Protein AF-A0AAE3B8Q0-F1 (afdb_monomer_lite)

pLDDT: mean 93.42, std 7.49, range [56.75, 98.19]

Foldseek 3Di:
DDDDPVNVVVVVVVVVVVVVVVVVVVVVVVVVVVVVVVCVVVVVVLVVCLVPDVVSVVVVLVVLVPDPDPVSSVD

Sequence (75 aa):
MAETELERAEKRYAQAKARLQALKNREATRQRKLDTRRKVILGGALMDLAARDSGAAAMLDRLIRNLPREQDRKA

Organism: NCBI:txid1342299

Secondary structure (DSSP, 8-state):
-PPPHHHHHHHHHHHHHHHHHHHHHHHHHHHHHHHHHHHHHHHHHHHHHHTT-HHHHHHHHHHHHT-SSTGGGG-

Radius of gyration: 24.42 Å; chains: 1; bounding box: 59×22×57 Å

Structure (mmCIF, N/CA/C/O backbone):
data_AF-A0AAE3B8Q0-F1
#
_entry.id   AF-A0AAE3B8Q0-F1
#
loop_
_atom_site.group_PDB
_atom_site.id
_atom_site.type_symbol
_atom_site.label_atom_id
_atom_site.label_alt_id
_atom_site.label_comp_id
_atom_site.label_asym_id
_atom_site.label_entity_id
_atom_site.label_seq_id
_atom_site.pdbx_PDB_ins_code
_atom_site.Cartn_x
_atom_site.Cartn_y
_atom_site.Cartn_z
_atom_site.occupancy
_atom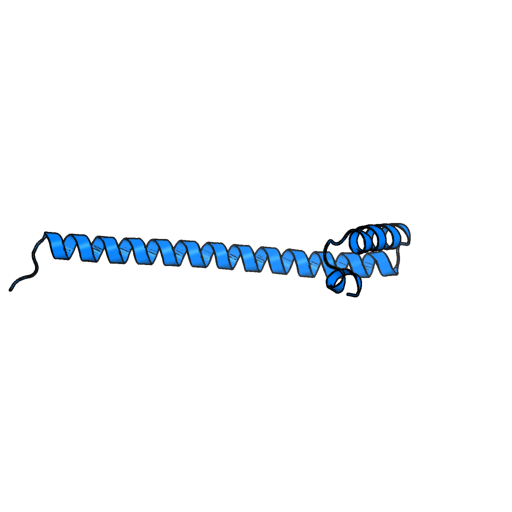_site.B_iso_or_equiv
_atom_site.auth_seq_id
_atom_site.auth_comp_id
_atom_site.auth_asym_id
_atom_site.auth_atom_id
_atom_site.pdbx_PDB_model_num
ATOM 1 N N . MET A 1 1 ? -37.608 -6.100 33.455 1.00 56.75 1 MET A N 1
ATOM 2 C CA . MET A 1 1 ? -36.703 -5.275 34.283 1.00 56.75 1 MET A CA 1
ATOM 3 C C . MET A 1 1 ? -36.258 -4.104 33.425 1.00 56.75 1 MET A C 1
ATOM 5 O O . MET A 1 1 ? -35.938 -4.336 32.266 1.00 56.75 1 MET A O 1
ATOM 9 N N . ALA A 1 2 ? -36.375 -2.868 33.914 1.00 69.88 2 ALA A N 1
ATOM 10 C CA . ALA A 1 2 ? -35.913 -1.698 33.169 1.00 69.88 2 ALA A CA 1
ATOM 11 C C . ALA A 1 2 ? -34.381 -1.716 33.123 1.00 69.88 2 ALA A C 1
ATOM 13 O O . ALA A 1 2 ? -33.762 -2.003 34.146 1.00 69.88 2 ALA A O 1
ATOM 14 N N . GLU A 1 3 ? -33.796 -1.448 31.953 1.00 70.12 3 GLU A N 1
ATOM 15 C CA . GLU A 1 3 ? -32.341 -1.325 31.822 1.00 70.12 3 GLU A CA 1
ATOM 16 C C . GLU A 1 3 ? -31.801 -0.345 32.851 1.00 70.12 3 GLU A C 1
ATOM 18 O O . GLU A 1 3 ? -32.319 0.769 32.999 1.00 70.12 3 GLU A O 1
ATOM 23 N N . THR A 1 4 ? -30.749 -0.763 33.540 1.00 88.06 4 THR A N 1
ATOM 24 C CA . THR A 1 4 ? -30.067 0.111 34.486 1.00 88.06 4 THR A CA 1
ATOM 25 C C . THR A 1 4 ? -29.325 1.214 33.729 1.00 88.06 4 THR A C 1
ATOM 27 O O . THR A 1 4 ? -28.915 1.054 32.576 1.00 88.06 4 THR A O 1
ATOM 30 N N . GLU A 1 5 ? -29.113 2.359 34.374 1.00 86.25 5 GLU A N 1
ATOM 31 C CA . GLU A 1 5 ? -28.304 3.442 33.797 1.00 86.25 5 GLU A CA 1
ATOM 32 C C . GLU A 1 5 ? -26.876 2.975 33.450 1.00 86.25 5 GLU A C 1
ATOM 34 O O . GLU A 1 5 ? -26.284 3.449 32.478 1.00 86.25 5 GLU A O 1
ATOM 39 N N . LEU A 1 6 ? -26.363 1.976 34.180 1.00 86.38 6 LEU A N 1
ATOM 40 C CA . LEU A 1 6 ? -25.094 1.310 33.893 1.00 86.38 6 LEU A CA 1
ATOM 41 C C . LEU A 1 6 ? -25.126 0.589 32.535 1.00 86.38 6 LEU A C 1
ATOM 43 O O . LEU A 1 6 ? -24.279 0.854 31.685 1.00 86.38 6 LEU A O 1
ATOM 47 N N . GLU A 1 7 ? -26.132 -0.253 32.285 1.00 90.31 7 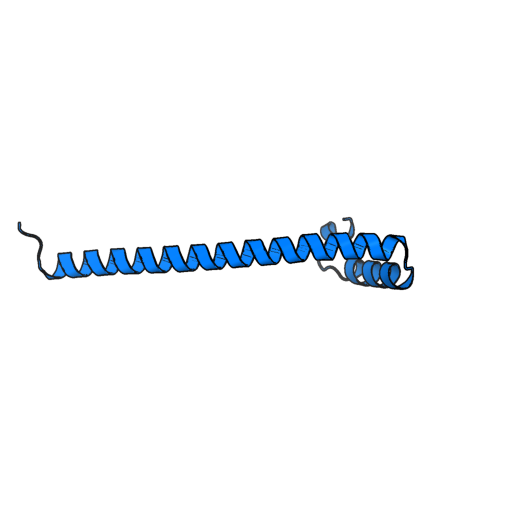GLU A N 1
ATOM 48 C CA . GLU A 1 7 ? -26.270 -0.989 31.017 1.00 90.31 7 GLU A CA 1
ATOM 49 C C . GLU A 1 7 ? -26.414 -0.040 29.818 1.00 90.31 7 GLU A C 1
ATOM 51 O O . GLU A 1 7 ? -25.857 -0.277 28.740 1.00 90.31 7 GLU A O 1
ATOM 56 N N . ARG A 1 8 ? -27.118 1.085 29.995 1.00 90.00 8 ARG A N 1
ATOM 57 C CA . ARG A 1 8 ? -27.225 2.128 28.963 1.00 90.00 8 ARG A CA 1
ATOM 58 C C . ARG A 1 8 ? -25.877 2.785 28.677 1.00 90.00 8 ARG A C 1
ATOM 60 O O . ARG A 1 8 ? -25.547 3.021 27.508 1.00 90.00 8 ARG A O 1
ATOM 67 N N . ALA A 1 9 ? -25.095 3.080 29.714 1.00 90.75 9 ALA A N 1
ATOM 68 C CA . ALA A 1 9 ? -23.760 3.652 29.575 1.00 90.75 9 ALA A CA 1
ATOM 69 C C . ALA A 1 9 ? -22.792 2.674 28.887 1.00 90.75 9 ALA A C 1
ATOM 71 O O . ALA A 1 9 ? -22.096 3.061 27.943 1.00 90.75 9 ALA A O 1
ATOM 72 N N . GLU A 1 10 ? -22.809 1.397 29.272 1.00 93.44 10 GLU A N 1
ATOM 73 C CA . GLU A 1 10 ? -21.994 0.344 28.659 1.00 93.44 10 GLU A CA 1
ATOM 74 C C . GLU A 1 10 ? -22.322 0.154 27.176 1.00 93.44 10 GLU A C 1
ATOM 76 O O . GLU A 1 10 ? -21.416 0.120 26.336 1.00 93.44 10 GLU A O 1
ATOM 81 N N . LYS A 1 11 ? -23.612 0.123 26.817 1.00 93.62 11 LYS A N 1
ATOM 82 C CA . LYS A 1 11 ? -24.044 0.040 25.413 1.00 93.62 11 LYS A CA 1
ATOM 83 C C . LYS A 1 11 ? -23.541 1.223 24.590 1.00 93.62 11 LYS A C 1
ATOM 85 O O . LYS A 1 11 ? -23.039 1.030 23.480 1.00 93.62 11 LYS A O 1
ATOM 90 N N . ARG A 1 12 ? -23.625 2.446 25.123 1.00 93.88 12 ARG A N 1
ATOM 91 C CA . ARG A 1 12 ? -23.109 3.650 24.447 1.00 93.88 12 ARG A CA 1
ATOM 92 C C . ARG A 1 12 ? -21.594 3.588 24.264 1.00 93.88 12 ARG A C 1
ATOM 94 O O . ARG A 1 12 ? -21.107 3.888 23.173 1.00 93.88 12 ARG A O 1
ATOM 101 N N . TYR A 1 13 ? -20.858 3.153 25.285 1.00 95.62 13 TYR A N 1
ATOM 102 C CA . TYR A 1 13 ? -19.409 2.979 25.200 1.00 95.62 13 TYR A CA 1
ATOM 103 C C . TYR A 1 13 ? -19.021 1.930 24.150 1.00 95.62 13 TYR A C 1
ATOM 105 O O . TYR A 1 13 ? -18.178 2.199 23.291 1.00 95.62 13 TYR A O 1
ATOM 113 N N . ALA A 1 14 ? -19.674 0.765 24.154 1.00 96.12 14 ALA A N 1
ATOM 114 C CA . ALA A 1 14 ? -19.429 -0.294 23.180 1.00 96.12 14 ALA A CA 1
ATOM 115 C C . ALA A 1 14 ? -19.683 0.186 21.740 1.00 96.12 14 ALA A C 1
ATOM 117 O O . ALA A 1 14 ? -18.859 -0.041 20.851 1.00 96.12 14 ALA A O 1
ATOM 118 N N . GLN A 1 15 ? -20.773 0.926 21.514 1.00 96.06 15 GLN A N 1
ATOM 119 C CA . GLN A 1 15 ? -21.072 1.524 20.211 1.00 96.06 15 GLN A CA 1
ATOM 120 C C . GLN A 1 15 ? -20.023 2.563 19.795 1.00 96.06 15 GLN A C 1
ATOM 122 O O . GLN A 1 15 ? -19.567 2.551 18.650 1.00 96.06 15 GLN A O 1
ATOM 127 N N . ALA A 1 16 ? -19.607 3.448 20.704 1.00 96.19 16 ALA A N 1
ATOM 128 C CA . ALA A 1 16 ? -18.575 4.444 20.426 1.00 96.19 16 ALA A CA 1
ATOM 129 C C . ALA A 1 16 ? -17.225 3.784 20.096 1.00 96.19 16 ALA A C 1
ATOM 131 O O . ALA A 1 16 ? -16.571 4.159 19.119 1.00 96.19 16 ALA A O 1
ATOM 132 N N . LYS A 1 17 ? -16.845 2.740 20.840 1.00 97.44 17 LYS A N 1
ATOM 133 C CA . LYS A 1 17 ? -15.636 1.945 20.590 1.00 97.44 17 LYS A CA 1
ATOM 134 C C . LYS A 1 17 ? -15.686 1.250 19.228 1.00 97.44 17 LYS A C 1
ATOM 136 O O . LYS A 1 17 ? -14.708 1.302 18.483 1.00 97.44 17 LYS A O 1
ATOM 141 N N . ALA A 1 18 ? -16.825 0.659 18.865 1.00 97.19 18 ALA A N 1
ATOM 142 C CA . ALA A 1 18 ? -17.016 0.037 17.556 1.00 97.19 18 ALA A CA 1
ATOM 143 C C . ALA A 1 18 ? -16.900 1.059 16.410 1.00 97.19 18 ALA A C 1
ATOM 145 O O . ALA A 1 18 ? -16.226 0.797 15.412 1.00 97.19 18 ALA A O 1
ATOM 146 N N . ARG A 1 19 ? -17.483 2.255 16.572 1.00 96.94 19 ARG A N 1
ATOM 147 C CA . ARG A 1 19 ? -17.351 3.359 15.604 1.00 96.94 19 ARG A CA 1
ATOM 148 C C . ARG A 1 19 ? -15.898 3.804 15.449 1.00 96.94 19 ARG A C 1
ATOM 150 O O . ARG A 1 19 ? -15.430 3.944 14.321 1.00 96.94 19 ARG A O 1
ATOM 157 N N . LEU A 1 20 ? -15.172 3.966 16.556 1.00 96.94 20 LEU A N 1
ATOM 158 C CA . LEU A 1 20 ? -13.752 4.317 16.530 1.00 96.94 20 LEU A CA 1
ATOM 159 C C . LEU A 1 20 ? -12.931 3.261 15.780 1.00 96.94 20 LEU A C 1
ATOM 161 O O . LEU A 1 20 ? -12.114 3.605 14.927 1.00 96.94 20 LEU A O 1
ATOM 165 N N . GLN A 1 21 ? -13.171 1.977 16.051 1.00 97.44 21 GLN A N 1
ATOM 166 C CA . GLN A 1 21 ? -12.474 0.896 15.357 1.00 97.44 21 GLN A CA 1
ATOM 167 C C . GLN A 1 21 ? -12.790 0.883 13.855 1.00 97.44 21 GLN A C 1
ATOM 169 O O . GLN A 1 21 ? -11.888 0.711 13.036 1.00 97.44 21 GLN A O 1
ATOM 174 N N . ALA A 1 22 ? -14.048 1.117 13.473 1.00 97.56 22 ALA A N 1
ATOM 175 C CA . ALA A 1 22 ? -14.441 1.209 12.071 1.00 97.56 22 ALA A CA 1
ATOM 176 C C . ALA A 1 22 ? -13.731 2.365 11.347 1.00 97.56 22 ALA A C 1
ATOM 178 O O . ALA A 1 22 ? -13.285 2.192 10.212 1.00 97.56 22 ALA A O 1
ATOM 179 N N . LEU A 1 23 ? -13.574 3.522 11.999 1.00 97.94 23 LEU A N 1
ATOM 180 C CA . LEU A 1 23 ? -12.828 4.657 11.445 1.00 97.94 23 LEU A CA 1
ATOM 181 C C . LEU A 1 23 ? -11.339 4.333 11.275 1.00 97.94 23 LEU A C 1
ATOM 183 O O . LEU A 1 23 ? -10.812 4.521 10.178 1.00 97.94 23 LEU A O 1
ATOM 187 N N . LYS A 1 24 ? -10.694 3.744 12.292 1.00 97.56 24 LYS A N 1
ATOM 188 C CA . LYS A 1 24 ? -9.294 3.288 12.200 1.00 97.56 24 LYS A CA 1
ATO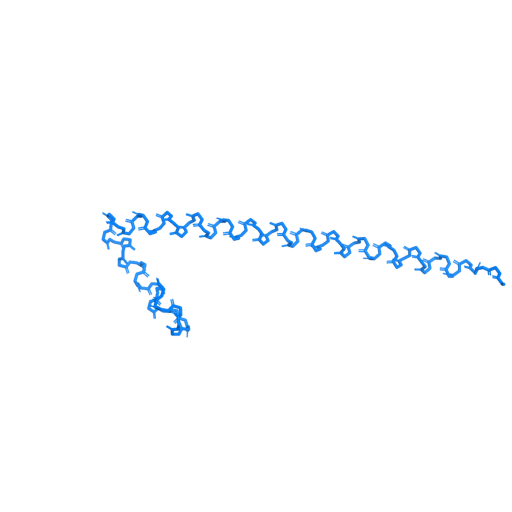M 189 C C . LYS A 1 24 ? -9.088 2.306 11.046 1.00 97.56 24 LYS A C 1
ATOM 191 O O . LYS A 1 24 ? -8.146 2.435 10.268 1.00 97.56 24 LYS A O 1
ATOM 196 N N . ASN A 1 25 ? -10.003 1.352 10.882 1.00 97.69 25 ASN A N 1
ATOM 197 C CA . ASN A 1 25 ? -9.934 0.369 9.801 1.00 97.69 25 ASN A CA 1
ATOM 198 C C . ASN A 1 25 ? -10.088 1.018 8.415 1.00 97.69 25 ASN A C 1
ATOM 200 O O . ASN A 1 25 ? -9.417 0.610 7.461 1.00 97.69 25 ASN A O 1
ATOM 204 N N . ARG A 1 26 ? -10.956 2.031 8.285 1.00 97.31 26 ARG A N 1
ATOM 205 C CA . ARG A 1 26 ? -11.128 2.792 7.036 1.00 97.31 26 ARG A CA 1
ATOM 206 C C . ARG A 1 26 ? -9.869 3.571 6.685 1.00 97.31 26 ARG A C 1
ATOM 208 O O . ARG A 1 26 ? -9.438 3.522 5.535 1.00 97.31 26 ARG A O 1
ATOM 215 N N . GLU A 1 27 ? -9.260 4.229 7.663 1.00 97.69 27 GLU A N 1
ATOM 216 C CA . GLU A 1 27 ? -8.012 4.966 7.477 1.00 97.69 27 GLU A CA 1
ATOM 217 C C . GLU A 1 27 ? -6.861 4.035 7.079 1.00 97.69 27 GLU A C 1
ATOM 219 O O . GLU A 1 27 ? -6.230 4.248 6.044 1.00 97.69 27 GLU A O 1
ATOM 224 N N . ALA A 1 28 ? -6.675 2.923 7.795 1.00 97.31 28 ALA A N 1
ATOM 225 C CA . ALA A 1 28 ? -5.680 1.910 7.445 1.00 97.31 28 ALA A CA 1
ATOM 226 C C . ALA A 1 28 ? -5.910 1.328 6.037 1.00 97.31 28 ALA A C 1
ATOM 228 O O . ALA A 1 28 ? -4.970 1.053 5.292 1.00 97.31 28 ALA A O 1
ATOM 229 N N . THR A 1 29 ? -7.168 1.148 5.633 1.00 97.81 29 THR A N 1
ATOM 230 C CA . THR A 1 29 ? -7.511 0.683 4.281 1.00 97.81 29 THR A CA 1
ATOM 231 C C . THR A 1 29 ? -7.200 1.738 3.224 1.00 97.81 29 THR A C 1
ATOM 233 O O . THR A 1 29 ? -6.650 1.403 2.175 1.00 97.81 29 THR A O 1
ATOM 236 N N . ARG A 1 30 ? -7.498 3.013 3.493 1.00 97.69 30 ARG A N 1
ATOM 237 C CA . ARG A 1 30 ? -7.141 4.125 2.605 1.00 97.69 30 ARG A CA 1
ATOM 238 C C . ARG A 1 30 ? -5.626 4.224 2.437 1.00 97.69 30 ARG A C 1
ATOM 240 O O . ARG A 1 30 ? -5.161 4.317 1.304 1.00 97.69 30 ARG A O 1
ATOM 247 N N . GLN A 1 31 ? -4.872 4.128 3.531 1.00 97.00 31 GLN A N 1
ATOM 248 C CA . GLN A 1 31 ? -3.414 4.188 3.500 1.00 97.00 31 GLN A CA 1
ATOM 249 C C . GLN A 1 31 ? -2.817 3.034 2.690 1.00 97.00 31 GLN A C 1
ATOM 251 O O . GLN A 1 31 ? -1.973 3.269 1.830 1.00 97.00 31 GLN A O 1
ATOM 256 N N . ARG A 1 32 ? -3.315 1.804 2.882 1.00 97.94 32 ARG A N 1
ATOM 257 C CA . ARG A 1 32 ? -2.896 0.643 2.079 1.00 97.94 32 ARG A CA 1
ATOM 258 C C . ARG A 1 32 ? -3.184 0.833 0.591 1.00 97.94 32 ARG A C 1
ATOM 260 O O . ARG A 1 32 ? -2.314 0.561 -0.222 1.00 97.94 32 ARG A O 1
ATOM 267 N N . LYS A 1 33 ? -4.359 1.355 0.220 1.00 98.12 33 LYS A N 1
ATOM 268 C CA . LYS A 1 33 ? -4.689 1.637 -1.191 1.00 98.12 33 LYS A CA 1
ATOM 269 C C . LYS A 1 33 ? -3.732 2.650 -1.819 1.00 98.12 33 LYS A C 1
ATOM 271 O O . LYS A 1 33 ? -3.300 2.457 -2.953 1.00 98.12 33 LYS A O 1
ATOM 276 N N . LEU A 1 34 ? -3.410 3.722 -1.095 1.00 97.69 34 LEU A N 1
ATOM 277 C CA . LEU A 1 34 ? -2.465 4.737 -1.563 1.00 97.69 34 LEU A CA 1
ATOM 278 C C . LEU A 1 34 ? -1.052 4.164 -1.710 1.00 97.69 34 LEU A C 1
ATOM 280 O O . LEU A 1 34 ? -0.409 4.400 -2.730 1.00 97.69 34 LEU A O 1
ATOM 284 N N . ASP A 1 35 ? -0.603 3.370 -0.738 1.00 98.19 35 ASP A N 1
ATOM 285 C CA . ASP A 1 35 ? 0.693 2.693 -0.780 1.00 98.19 35 ASP A CA 1
ATOM 286 C C . ASP A 1 35 ? 0.789 1.701 -1.951 1.00 98.19 35 ASP A C 1
ATOM 288 O O . ASP A 1 35 ? 1.729 1.771 -2.742 1.00 98.19 35 ASP A O 1
ATOM 292 N N . THR A 1 36 ? -0.221 0.846 -2.149 1.00 98.12 36 THR A N 1
ATOM 293 C CA . THR A 1 36 ? -0.285 -0.064 -3.303 1.00 98.12 36 THR A CA 1
ATOM 294 C C . THR A 1 36 ? -0.252 0.707 -4.619 1.00 98.12 36 THR A C 1
ATOM 296 O O . THR A 1 36 ? 0.526 0.360 -5.504 1.00 98.12 36 THR A O 1
ATOM 299 N N . ARG A 1 37 ? -1.035 1.786 -4.753 1.00 97.94 37 ARG A N 1
ATOM 300 C CA . ARG A 1 37 ? -1.028 2.615 -5.967 1.00 97.94 37 ARG A CA 1
ATOM 301 C C . ARG A 1 37 ? 0.351 3.220 -6.224 1.00 97.94 37 ARG A C 1
ATOM 303 O O . ARG A 1 37 ? 0.821 3.184 -7.357 1.00 97.94 37 ARG A O 1
ATOM 310 N N . ARG A 1 38 ? 1.008 3.744 -5.185 1.00 98.12 38 ARG A N 1
ATOM 311 C CA . ARG A 1 38 ? 2.369 4.286 -5.282 1.00 98.12 38 ARG A CA 1
ATOM 312 C C . ARG A 1 38 ? 3.353 3.218 -5.760 1.00 98.12 38 ARG A C 1
ATOM 314 O O . ARG A 1 38 ? 4.124 3.494 -6.670 1.00 98.12 38 ARG A O 1
ATOM 321 N N . LYS A 1 39 ? 3.295 2.007 -5.199 1.00 97.06 39 LYS A N 1
ATOM 322 C CA . LYS A 1 39 ? 4.151 0.877 -5.596 1.00 97.06 39 LYS A CA 1
ATOM 323 C C . LYS A 1 39 ? 3.940 0.466 -7.052 1.00 97.06 39 LYS A C 1
ATOM 325 O O . LYS A 1 39 ? 4.920 0.300 -7.763 1.00 97.06 39 LYS A O 1
ATOM 330 N N . VAL A 1 40 ? 2.690 0.361 -7.505 1.00 97.69 40 VAL A N 1
ATOM 331 C CA . VAL A 1 40 ? 2.367 -0.006 -8.896 1.00 97.69 40 VAL A CA 1
ATOM 332 C C . VAL A 1 40 ? 2.878 1.045 -9.880 1.00 97.69 40 VAL A C 1
ATOM 334 O O . VAL A 1 40 ? 3.553 0.698 -10.842 1.00 97.69 40 VAL A O 1
ATOM 337 N N . ILE A 1 41 ? 2.600 2.328 -9.622 1.00 97.06 41 ILE A N 1
ATOM 338 C CA . ILE A 1 41 ? 3.029 3.421 -10.508 1.00 97.06 41 ILE A CA 1
ATOM 339 C C . ILE A 1 41 ? 4.556 3.493 -10.575 1.00 97.06 41 ILE A C 1
ATOM 341 O O . ILE A 1 41 ? 5.117 3.554 -11.665 1.00 97.06 41 ILE A O 1
ATOM 345 N N . LEU A 1 42 ? 5.228 3.471 -9.420 1.00 96.81 42 LEU A N 1
ATOM 346 C CA . LEU A 1 42 ? 6.688 3.534 -9.375 1.00 96.81 42 LEU A CA 1
ATOM 347 C C . LEU A 1 42 ? 7.330 2.297 -10.005 1.00 96.81 42 LEU A C 1
ATOM 349 O O . LEU A 1 42 ? 8.317 2.441 -10.714 1.00 96.81 42 LEU A O 1
ATOM 353 N N . GLY A 1 43 ? 6.768 1.107 -9.779 1.00 95.06 43 GLY A N 1
ATOM 354 C CA . GLY A 1 43 ? 7.247 -0.133 -10.384 1.00 95.06 43 GLY A CA 1
ATOM 355 C C . GLY A 1 43 ? 7.167 -0.097 -11.908 1.00 95.06 43 GLY A C 1
ATOM 356 O O . GLY A 1 43 ? 8.171 -0.343 -12.565 1.00 95.06 43 GLY A O 1
ATOM 357 N N . GLY A 1 44 ? 6.015 0.288 -12.468 1.00 96.12 44 GLY A N 1
ATOM 358 C CA . GLY A 1 44 ? 5.857 0.432 -13.920 1.00 96.12 44 GLY A CA 1
ATOM 359 C C . GLY A 1 44 ? 6.825 1.459 -14.511 1.00 96.12 44 GLY A C 1
ATOM 360 O O . GLY A 1 44 ? 7.564 1.146 -15.438 1.00 96.12 44 GLY A O 1
ATOM 361 N N . ALA A 1 45 ? 6.909 2.647 -13.905 1.00 96.94 45 ALA A N 1
ATOM 362 C CA . ALA A 1 45 ? 7.828 3.691 -14.358 1.00 96.94 45 ALA A CA 1
ATOM 363 C C . ALA A 1 45 ? 9.307 3.266 -14.284 1.00 96.94 45 ALA A C 1
ATOM 365 O O . ALA A 1 45 ? 10.104 3.654 -15.139 1.00 96.94 45 ALA A O 1
ATOM 366 N N . LEU A 1 46 ? 9.682 2.474 -13.273 1.00 95.56 46 LEU A N 1
ATOM 367 C CA . LEU A 1 46 ? 11.038 1.947 -13.129 1.00 95.56 46 LEU A CA 1
ATOM 368 C C . LEU A 1 46 ? 11.356 0.901 -14.203 1.00 95.56 46 LEU A C 1
ATOM 370 O O . LEU A 1 46 ? 12.448 0.945 -14.764 1.00 95.56 46 LEU A O 1
ATOM 374 N N . MET A 1 47 ? 10.414 0.008 -14.519 1.00 95.31 47 MET A N 1
ATOM 375 C CA . MET A 1 47 ? 10.570 -0.962 -15.610 1.00 95.31 47 MET A CA 1
ATOM 376 C C . MET A 1 47 ? 10.713 -0.256 -16.965 1.00 95.31 47 MET A C 1
ATOM 378 O O . MET A 1 47 ? 11.635 -0.558 -17.721 1.00 95.31 47 MET A O 1
ATOM 382 N N . ASP A 1 48 ? 9.878 0.754 -17.231 1.00 97.06 48 ASP A N 1
ATOM 383 C CA . ASP A 1 48 ? 9.959 1.564 -18.453 1.00 97.06 48 ASP A CA 1
ATOM 384 C C . ASP A 1 48 ? 11.296 2.310 -18.571 1.00 97.06 48 ASP A C 1
ATOM 386 O O . ASP A 1 48 ? 11.818 2.502 -19.669 1.00 97.06 48 ASP A O 1
ATOM 390 N N . LEU A 1 49 ? 11.858 2.768 -17.447 1.00 97.25 49 LEU A N 1
ATOM 391 C CA . LEU A 1 49 ? 13.177 3.396 -17.417 1.00 97.25 49 LEU A CA 1
ATOM 392 C C . LEU A 1 49 ? 14.290 2.376 -17.682 1.00 97.25 49 LEU A C 1
ATOM 394 O O . LEU A 1 49 ? 15.153 2.634 -18.516 1.00 97.25 49 LEU A O 1
ATOM 398 N N . ALA A 1 50 ? 14.250 1.218 -17.022 1.00 96.81 50 ALA A N 1
ATOM 399 C CA . ALA A 1 50 ? 15.240 0.156 -17.191 1.00 96.81 50 ALA A CA 1
ATOM 400 C C . ALA A 1 50 ? 15.294 -0.386 -18.631 1.00 96.81 50 ALA A C 1
ATOM 402 O O . ALA A 1 50 ? 16.356 -0.795 -19.089 1.00 96.81 50 ALA A O 1
ATOM 403 N N . ALA A 1 51 ? 14.187 -0.327 -19.378 1.00 96.50 51 ALA A N 1
ATOM 404 C CA . ALA A 1 51 ? 14.154 -0.723 -20.787 1.00 96.50 51 ALA A CA 1
ATOM 405 C C . ALA A 1 51 ? 15.003 0.174 -21.715 1.00 96.50 51 ALA A C 1
ATOM 407 O O . ALA A 1 51 ? 15.366 -0.250 -22.811 1.00 96.50 51 ALA A O 1
ATOM 408 N N . ARG A 1 52 ? 15.308 1.412 -21.302 1.00 97.00 52 ARG A N 1
ATOM 409 C CA . ARG A 1 52 ? 16.030 2.413 -22.115 1.00 97.00 52 ARG A CA 1
ATOM 410 C C . ARG A 1 52 ? 17.318 2.939 -21.483 1.00 97.00 52 ARG A C 1
ATOM 412 O O . ARG A 1 52 ? 18.111 3.558 -22.185 1.00 97.00 52 ARG A O 1
ATOM 419 N N . ASP A 1 53 ? 17.523 2.714 -20.189 1.00 97.94 53 ASP A N 1
ATOM 420 C CA . ASP A 1 53 ? 18.683 3.182 -19.431 1.00 97.94 53 ASP A CA 1
ATOM 421 C C . ASP A 1 53 ? 19.409 1.998 -18.773 1.00 97.94 53 ASP A C 1
ATOM 423 O O . ASP A 1 53 ? 18.872 1.310 -17.899 1.00 97.94 53 ASP A O 1
ATOM 427 N N . SER A 1 54 ? 20.653 1.758 -19.194 1.00 95.25 54 SER A N 1
ATOM 428 C CA . SER A 1 54 ? 21.463 0.630 -18.722 1.00 95.25 54 SER A CA 1
ATOM 429 C C . SER A 1 54 ? 21.898 0.761 -17.259 1.00 95.25 54 SER A C 1
ATOM 431 O O . SER A 1 54 ? 22.084 -0.254 -16.583 1.00 95.25 54 SER A O 1
ATOM 433 N N . GLY A 1 55 ? 22.022 1.985 -16.738 1.00 96.81 55 GLY A N 1
ATOM 434 C CA . GLY A 1 55 ? 22.309 2.232 -15.326 1.00 96.81 55 GLY A CA 1
ATOM 435 C C . GLY A 1 55 ? 21.121 1.863 -14.440 1.00 96.81 55 GLY A C 1
ATOM 436 O O . GLY A 1 55 ? 21.285 1.180 -13.425 1.00 96.81 55 GLY A O 1
ATOM 437 N N . ALA A 1 56 ? 19.915 2.247 -14.858 1.00 95.62 56 ALA A N 1
ATOM 438 C CA . ALA A 1 56 ? 18.672 1.874 -14.196 1.00 95.62 56 ALA A CA 1
ATOM 439 C C . ALA A 1 56 ? 18.441 0.355 -14.232 1.00 95.62 56 ALA A C 1
ATOM 441 O O . ALA A 1 56 ? 18.071 -0.224 -13.209 1.00 95.62 56 ALA A O 1
ATOM 442 N N . ALA A 1 57 ? 18.731 -0.300 -15.360 1.00 96.19 57 ALA A N 1
ATOM 443 C CA . ALA A 1 57 ? 18.662 -1.756 -15.478 1.00 96.19 57 ALA A CA 1
ATOM 444 C C . ALA A 1 57 ? 19.613 -2.459 -14.491 1.00 96.19 57 ALA A C 1
ATOM 446 O O . ALA A 1 57 ? 19.192 -3.314 -13.712 1.00 96.19 57 ALA A O 1
ATOM 447 N N . ALA A 1 58 ? 20.880 -2.035 -14.432 1.00 96.62 58 ALA A N 1
ATOM 448 C CA . ALA A 1 58 ? 21.858 -2.612 -13.508 1.00 96.62 58 ALA A CA 1
ATOM 449 C C . ALA A 1 58 ? 21.479 -2.398 -12.030 1.00 96.62 58 ALA A C 1
ATOM 451 O O . ALA A 1 58 ? 21.700 -3.276 -11.183 1.00 96.62 58 ALA A O 1
ATOM 452 N N . MET A 1 59 ? 20.900 -1.237 -11.706 1.00 95.81 59 MET A N 1
ATOM 453 C CA . MET A 1 59 ? 20.371 -0.955 -10.373 1.00 95.81 59 MET A CA 1
ATOM 454 C C . MET A 1 59 ? 19.206 -1.888 -10.026 1.00 95.81 59 MET A C 1
ATOM 456 O O . MET A 1 59 ? 19.205 -2.462 -8.934 1.00 95.81 59 MET A O 1
ATOM 460 N N . LEU A 1 60 ? 18.250 -2.068 -10.941 1.00 94.25 60 LEU A N 1
ATOM 461 C CA . LEU A 1 60 ? 17.104 -2.956 -10.754 1.00 94.25 60 LEU A CA 1
ATOM 462 C C . LEU A 1 60 ? 17.552 -4.405 -10.515 1.00 94.25 60 LEU A C 1
ATOM 464 O O . LEU A 1 60 ? 17.145 -5.012 -9.524 1.00 94.25 60 LEU A O 1
ATOM 468 N N . ASP A 1 61 ? 18.481 -4.915 -11.323 1.00 93.94 61 ASP A N 1
ATOM 469 C CA . ASP A 1 61 ? 19.049 -6.255 -11.143 1.00 93.94 61 ASP A CA 1
ATOM 470 C C . ASP A 1 61 ? 19.703 -6.431 -9.767 1.00 93.94 61 ASP A C 1
ATOM 472 O O . ASP A 1 61 ? 19.590 -7.477 -9.123 1.00 93.94 61 ASP A O 1
ATOM 476 N N . ARG A 1 62 ? 20.418 -5.406 -9.283 1.00 95.12 62 ARG A N 1
ATOM 477 C CA . ARG A 1 62 ? 21.037 -5.438 -7.950 1.00 95.12 62 ARG A CA 1
ATOM 478 C C . ARG A 1 62 ? 19.988 -5.501 -6.843 1.00 95.12 62 ARG A C 1
ATOM 480 O O . ARG A 1 62 ? 20.213 -6.201 -5.857 1.00 95.12 62 ARG A O 1
ATOM 487 N N . LEU A 1 63 ? 18.875 -4.786 -6.992 1.00 93.31 63 LEU A N 1
ATOM 488 C CA . LEU A 1 63 ? 17.773 -4.828 -6.033 1.00 93.31 63 LEU A CA 1
ATOM 489 C C . LEU A 1 63 ? 17.126 -6.217 -6.006 1.00 93.31 63 LEU A C 1
ATOM 491 O O . LEU A 1 63 ? 16.985 -6.786 -4.926 1.00 93.31 63 LEU A O 1
ATOM 495 N N . ILE A 1 64 ? 16.819 -6.787 -7.176 1.00 92.81 64 ILE A N 1
ATOM 496 C CA . ILE A 1 64 ? 16.193 -8.112 -7.298 1.00 92.81 64 ILE A CA 1
ATOM 497 C C . ILE A 1 64 ? 17.101 -9.198 -6.710 1.00 92.81 64 ILE A C 1
ATOM 499 O O . ILE A 1 64 ? 16.656 -9.991 -5.884 1.00 92.81 64 ILE A O 1
ATOM 503 N N . ARG A 1 65 ? 18.401 -9.209 -7.037 1.00 93.75 65 ARG A N 1
ATOM 504 C CA . ARG A 1 65 ? 19.351 -10.216 -6.517 1.00 93.75 65 ARG A CA 1
ATOM 505 C C . ARG A 1 65 ? 19.416 -10.278 -4.987 1.00 93.75 65 ARG A C 1
ATOM 507 O O . ARG A 1 65 ? 19.627 -11.362 -4.437 1.00 93.75 65 ARG A O 1
ATOM 514 N N . ASN A 1 66 ? 19.210 -9.144 -4.318 1.00 93.69 66 ASN A N 1
ATOM 515 C CA . ASN A 1 66 ? 19.262 -9.020 -2.861 1.00 93.69 66 ASN A CA 1
ATOM 516 C C . ASN A 1 66 ? 17.918 -9.294 -2.166 1.00 93.69 66 ASN A C 1
ATOM 518 O O . ASN A 1 66 ? 17.833 -9.156 -0.944 1.00 93.69 66 ASN A O 1
ATOM 522 N N . LEU A 1 67 ? 16.866 -9.676 -2.901 1.00 93.88 67 LEU A N 1
ATOM 523 C CA . LEU A 1 67 ? 15.598 -10.044 -2.280 1.00 93.88 67 LEU A CA 1
ATOM 524 C C . LEU A 1 67 ? 15.756 -11.323 -1.438 1.00 93.88 67 LEU A C 1
ATOM 526 O O . LEU A 1 67 ? 16.377 -12.291 -1.886 1.00 93.88 67 LEU A O 1
ATOM 530 N N . PRO A 1 68 ? 15.174 -11.351 -0.224 1.00 92.44 68 PRO A N 1
ATOM 531 C CA . PRO A 1 68 ? 15.372 -12.446 0.724 1.00 92.44 68 PRO A CA 1
ATOM 532 C C . PRO A 1 68 ? 14.672 -13.740 0.295 1.00 92.44 68 PRO A C 1
ATOM 534 O O . PRO A 1 68 ? 15.066 -14.825 0.712 1.00 92.44 68 PRO A O 1
ATOM 537 N N . ARG A 1 69 ? 13.617 -13.640 -0.519 1.00 93.44 69 ARG A N 1
ATOM 538 C CA . ARG A 1 69 ? 12.835 -14.784 -0.990 1.00 93.44 69 ARG A CA 1
ATOM 539 C C . ARG A 1 69 ? 13.254 -15.138 -2.405 1.00 93.44 69 ARG A C 1
ATOM 541 O O . ARG A 1 69 ? 13.167 -14.313 -3.304 1.00 93.44 69 ARG A O 1
ATOM 548 N N . GLU A 1 70 ? 13.643 -16.391 -2.621 1.00 89.00 70 GLU A N 1
ATOM 549 C CA . GLU A 1 70 ? 14.035 -16.879 -3.950 1.00 89.00 70 GLU A CA 1
ATOM 550 C C . GLU A 1 70 ? 12.932 -16.768 -4.999 1.00 89.00 70 GLU A C 1
ATOM 552 O O . GLU A 1 70 ? 13.222 -16.512 -6.163 1.00 89.00 70 GLU A O 1
ATOM 557 N N . GLN A 1 71 ? 11.677 -16.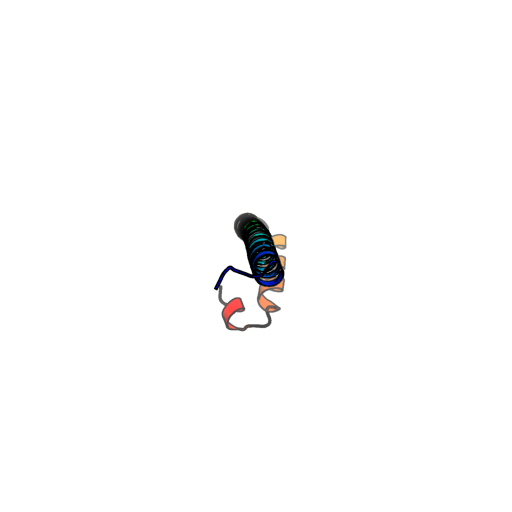937 -4.587 1.00 89.75 71 GLN A N 1
ATOM 558 C CA . GLN A 1 71 ? 10.519 -16.816 -5.472 1.00 89.75 71 GLN A CA 1
ATOM 559 C C . GLN A 1 71 ? 10.390 -15.393 -6.030 1.00 89.75 71 GLN A C 1
ATOM 561 O O . GLN A 1 71 ? 10.124 -15.228 -7.216 1.00 89.75 71 GLN A O 1
ATOM 566 N N . ASP A 1 72 ? 10.686 -14.382 -5.210 1.00 88.50 72 ASP A N 1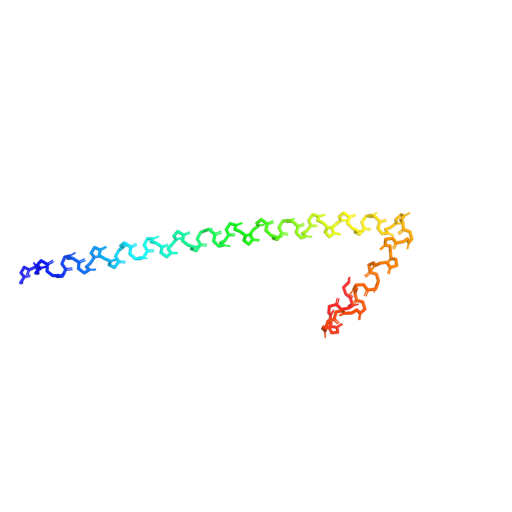
ATOM 567 C CA . ASP A 1 72 ? 10.587 -12.969 -5.589 1.00 88.50 72 ASP A CA 1
ATOM 568 C C . ASP A 1 72 ? 11.730 -12.534 -6.529 1.00 88.50 72 ASP A C 1
ATOM 570 O O . ASP A 1 72 ? 11.650 -11.477 -7.143 1.00 88.50 72 ASP A O 1
ATOM 574 N N . ARG A 1 73 ? 12.789 -13.349 -6.679 1.00 89.25 73 ARG A N 1
ATOM 575 C CA . ARG A 1 73 ? 13.916 -13.089 -7.599 1.00 89.25 73 ARG A CA 1
ATOM 576 C C . ARG A 1 73 ? 13.643 -13.488 -9.051 1.00 89.25 73 ARG A C 1
ATOM 578 O O . ARG A 1 73 ? 14.471 -13.209 -9.911 1.00 89.25 73 ARG A O 1
ATOM 585 N N . LYS A 1 74 ? 12.537 -14.193 -9.303 1.00 78.94 74 LYS A N 1
ATOM 586 C CA . LYS A 1 74 ? 12.155 -14.719 -10.626 1.00 78.94 74 LYS A CA 1
ATOM 587 C C . LYS A 1 74 ? 11.060 -13.898 -11.319 1.00 78.94 74 LYS A C 1
ATOM 589 O O . LYS A 1 74 ? 10.665 -14.272 -12.419 1.00 78.94 74 LYS A O 1
ATOM 594 N N . ALA A 1 75 ? 10.529 -12.881 -10.637 1.00 67.25 75 ALA A N 1
ATOM 595 C CA . ALA A 1 75 ? 9.511 -11.968 -11.154 1.00 67.25 75 ALA A CA 1
ATOM 596 C C . ALA A 1 75 ? 10.125 -10.963 -12.133 1.00 67.25 75 ALA A C 1
ATOM 598 O O .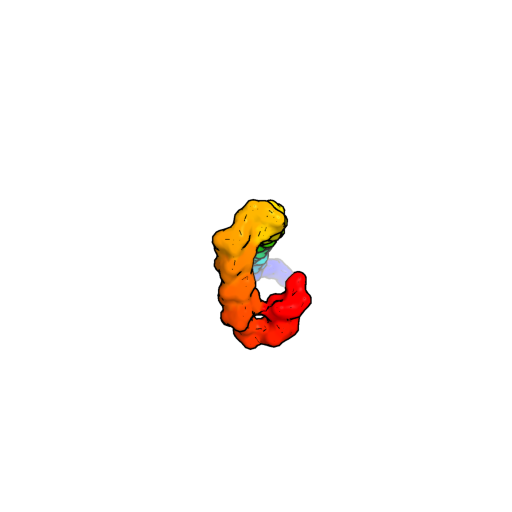 ALA A 1 75 ? 9.424 -10.629 -13.111 1.00 67.25 75 ALA A O 1
#